Protein AF-A0AAN7VQB7-F1 (afdb_monomer)

Solvent-accessible surface area (backbone atoms only — not comparable to full-atom values): 5852 Å² total; per-residue (Å²): 110,71,68,60,53,53,51,51,52,50,54,52,52,56,52,52,53,53,52,54,49,50,53,48,48,56,50,42,43,70,76,70,39,67,82,85,70,76,68,91,73,92,73,93,81,58,90,60,51,62,59,55,51,49,52,55,47,26,74,78,16,33,92,80,34,59,52,47,54,46,36,71,77,39,45,85,85,78,52,33,68,61,49,50,50,54,49,53,53,50,52,55,55,56,65,72,78,109

Mean predicted aligned error: 14.35 Å

Radius of gyration: 31.28 Å; Cα contacts (8 Å, |Δi|>4): 24; chains: 1; bounding box: 85×40×55 Å

Secondary structure (DSSP, 8-state):
-HHHHHHHHHHHHHHHHHHHHHHHHHHHHHHS--GGG---------TTHHHHHHHHHHHHH-TTSHHHHHHHHH-SSS-HHHHHHHHHHHHHHHHHT-

Structure (mmCIF, N/CA/C/O backbone):
data_AF-A0AAN7VQB7-F1
#
_entry.id   AF-A0AAN7VQB7-F1
#
loop_
_atom_site.group_PDB
_atom_site.id
_atom_site.type_symbol
_atom_site.label_atom_id
_atom_site.label_alt_id
_atom_site.label_comp_id
_atom_site.label_asym_id
_atom_site.label_entity_id
_atom_site.label_seq_id
_atom_site.pdbx_PDB_ins_code
_atom_site.Cartn_x
_atom_site.Cartn_y
_atom_site.Cartn_z
_atom_site.occupancy
_atom_site.B_iso_or_equiv
_atom_site.auth_seq_id
_atom_site.auth_comp_id
_atom_site.auth_asym_id
_atom_site.auth_atom_id
_atom_site.pdbx_PDB_model_num
ATOM 1 N N . MET A 1 1 ? 61.330 -26.689 -13.442 1.00 69.44 1 MET A N 1
ATOM 2 C CA . MET A 1 1 ? 60.885 -25.525 -12.639 1.00 69.44 1 MET A CA 1
ATOM 3 C C . MET A 1 1 ? 59.810 -24.701 -13.342 1.00 69.44 1 MET A C 1
ATOM 5 O O . MET A 1 1 ? 58.764 -24.517 -12.743 1.00 69.44 1 MET A O 1
ATOM 9 N N . LEU A 1 2 ? 59.997 -24.300 -14.606 1.00 79.56 2 LEU A N 1
ATOM 10 C CA . LEU A 1 2 ? 59.019 -23.504 -15.372 1.00 79.56 2 LEU A CA 1
ATOM 11 C C . LEU A 1 2 ? 57.615 -24.140 -15.472 1.00 79.56 2 LEU A C 1
ATOM 13 O O . LEU A 1 2 ? 56.621 -23.476 -15.215 1.00 79.56 2 LEU A O 1
ATOM 17 N N . LEU A 1 3 ? 57.525 -25.446 -15.751 1.00 81.75 3 LEU A N 1
ATOM 18 C CA . LEU A 1 3 ? 56.238 -26.157 -15.854 1.00 81.75 3 LEU A CA 1
ATOM 19 C C . LEU A 1 3 ? 55.480 -26.185 -14.514 1.00 81.75 3 LEU A C 1
ATOM 21 O O . LEU A 1 3 ? 54.278 -25.948 -14.471 1.00 81.75 3 LEU A O 1
ATOM 25 N N . VAL A 1 4 ? 56.199 -26.387 -13.406 1.00 84.88 4 VAL A N 1
ATOM 26 C CA . VAL A 1 4 ? 55.626 -26.366 -12.048 1.00 84.88 4 VAL A CA 1
ATOM 27 C C . VAL A 1 4 ? 55.135 -24.964 -11.682 1.00 84.88 4 VAL A C 1
ATOM 29 O O . VAL A 1 4 ? 54.070 -24.826 -11.092 1.00 84.88 4 VAL A O 1
ATOM 32 N N . GLN A 1 5 ? 55.867 -23.919 -12.079 1.00 82.06 5 GLN A N 1
ATOM 33 C CA . GLN A 1 5 ? 55.452 -22.529 -11.873 1.00 82.06 5 GLN A CA 1
ATOM 34 C C . GLN A 1 5 ? 54.194 -22.183 -12.680 1.00 82.06 5 GLN A C 1
ATOM 36 O O . GLN A 1 5 ? 53.279 -21.570 -12.139 1.00 82.06 5 GLN A O 1
ATOM 41 N N . VAL A 1 6 ? 54.104 -22.626 -13.938 1.00 86.56 6 VAL A N 1
ATOM 42 C CA . VAL A 1 6 ? 52.908 -22.427 -14.775 1.00 86.56 6 VAL A CA 1
ATOM 43 C C . VAL A 1 6 ? 51.703 -23.175 -14.201 1.00 86.56 6 VAL A C 1
ATOM 45 O O . VAL A 1 6 ? 50.615 -22.609 -14.124 1.00 86.56 6 VAL A O 1
ATOM 48 N N . LEU A 1 7 ? 51.895 -24.412 -13.732 1.00 83.81 7 LEU A N 1
ATOM 49 C CA . LEU A 1 7 ? 50.834 -25.194 -13.097 1.00 83.81 7 LEU A CA 1
ATOM 50 C C . LEU A 1 7 ? 50.346 -24.530 -11.802 1.00 83.81 7 LEU A C 1
ATOM 52 O O . LEU A 1 7 ? 49.144 -24.438 -11.572 1.00 83.81 7 LEU A O 1
ATOM 56 N N . PHE A 1 8 ? 51.266 -24.008 -10.988 1.00 84.50 8 PHE A N 1
ATOM 57 C CA . PHE A 1 8 ? 50.926 -23.281 -9.768 1.00 84.50 8 PHE A CA 1
ATOM 58 C C . PHE A 1 8 ? 50.116 -22.013 -10.067 1.00 84.50 8 PHE A C 1
ATOM 60 O O . PHE A 1 8 ? 49.071 -21.793 -9.459 1.00 84.50 8 PHE A O 1
ATOM 67 N N . VAL A 1 9 ? 50.537 -21.217 -11.054 1.00 83.00 9 VAL A N 1
ATOM 68 C CA . VAL A 1 9 ? 49.799 -20.021 -11.488 1.00 83.00 9 VAL A CA 1
ATOM 69 C C . VAL A 1 9 ? 48.412 -20.390 -12.015 1.00 83.00 9 VAL A C 1
ATOM 71 O O . VAL A 1 9 ? 47.434 -19.738 -11.658 1.00 83.00 9 VAL A O 1
ATOM 74 N N . PHE A 1 10 ? 48.294 -21.464 -12.798 1.00 81.50 10 PHE A N 1
ATOM 75 C CA . PHE A 1 10 ? 47.003 -21.937 -13.292 1.00 81.50 10 PHE A CA 1
ATOM 76 C C . PHE A 1 10 ? 46.063 -22.332 -12.144 1.00 81.50 10 PHE A C 1
ATOM 78 O O . PHE A 1 10 ? 44.910 -21.905 -12.125 1.00 81.50 10 PHE A O 1
ATOM 85 N N . VAL A 1 11 ? 46.559 -23.067 -11.143 1.00 81.38 11 VAL A N 1
ATOM 86 C CA . VAL A 1 11 ? 45.780 -23.435 -9.949 1.00 81.38 11 VAL A CA 1
ATOM 87 C C . VAL A 1 11 ? 45.331 -22.190 -9.180 1.00 81.38 11 VAL A C 1
ATOM 89 O O . VAL A 1 11 ? 44.163 -22.100 -8.805 1.00 81.38 11 VAL A O 1
ATOM 92 N N . VAL A 1 12 ? 46.206 -21.201 -8.986 1.00 78.88 12 VAL A N 1
ATOM 93 C CA . VAL A 1 12 ? 45.854 -19.948 -8.294 1.00 78.88 12 VAL A CA 1
ATOM 94 C C . VAL A 1 12 ? 44.784 -19.164 -9.062 1.00 78.88 12 VAL A C 1
ATOM 96 O O . VAL A 1 12 ? 43.824 -18.693 -8.453 1.00 78.88 12 VAL A O 1
ATOM 99 N N . ILE A 1 13 ? 44.891 -19.073 -10.391 1.00 77.38 13 ILE A N 1
ATOM 100 C CA . ILE A 1 13 ? 43.899 -18.386 -11.232 1.00 77.38 13 ILE A CA 1
ATOM 101 C C . ILE A 1 13 ? 42.535 -19.090 -11.169 1.00 77.38 13 ILE A C 1
ATOM 103 O O . ILE A 1 13 ? 41.520 -18.419 -10.980 1.00 77.38 13 ILE A O 1
ATOM 107 N N . GLN A 1 14 ? 42.494 -20.425 -11.265 1.00 74.25 14 GLN A N 1
ATOM 108 C CA . GLN A 1 14 ? 41.236 -21.182 -11.178 1.00 74.25 14 GLN A CA 1
ATOM 109 C C . GLN A 1 14 ? 40.550 -21.006 -9.815 1.00 74.25 14 GLN A C 1
ATOM 111 O O . GLN A 1 14 ? 39.341 -20.781 -9.752 1.00 74.25 14 GLN A O 1
ATOM 116 N N . ASN A 1 15 ? 41.318 -21.035 -8.722 1.00 72.12 15 ASN A N 1
ATOM 117 C CA . ASN A 1 15 ? 40.767 -20.849 -7.379 1.00 72.12 15 ASN A CA 1
ATOM 118 C C . ASN A 1 15 ? 40.293 -19.406 -7.133 1.00 72.12 15 ASN A C 1
ATOM 120 O O . ASN A 1 15 ? 39.273 -19.211 -6.476 1.00 72.12 15 ASN A O 1
ATOM 124 N N . CYS A 1 16 ? 40.980 -18.404 -7.692 1.00 69.38 16 CYS A N 1
ATOM 125 C CA . CYS A 1 16 ? 40.566 -17.001 -7.603 1.00 69.38 16 CYS A CA 1
ATOM 126 C C . CYS A 1 16 ? 39.248 -16.743 -8.353 1.00 69.38 16 CYS A C 1
ATOM 128 O O . CYS A 1 16 ? 38.362 -16.053 -7.853 1.00 69.38 16 CYS A O 1
ATOM 130 N N . HIS A 1 17 ? 39.072 -17.351 -9.530 1.00 66.50 17 HIS A N 1
ATOM 131 C CA . HIS A 1 17 ? 37.831 -17.210 -10.289 1.00 66.50 17 HIS A CA 1
ATOM 132 C C . HIS A 1 17 ? 36.640 -17.858 -9.560 1.00 66.50 17 HIS A C 1
ATOM 134 O O . HIS A 1 17 ? 35.559 -17.274 -9.503 1.00 66.50 17 HIS A O 1
ATOM 140 N N . GLY A 1 18 ? 36.845 -19.023 -8.934 1.00 69.06 18 GLY A N 1
ATOM 141 C CA . GLY A 1 18 ? 35.810 -19.708 -8.155 1.00 69.06 18 GLY A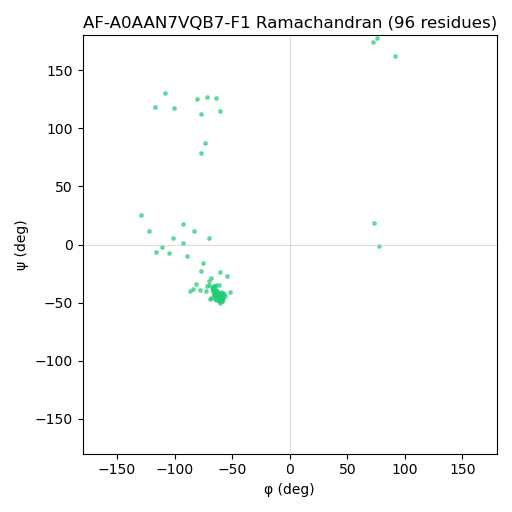 CA 1
ATOM 142 C C . GLY A 1 18 ? 35.343 -18.927 -6.921 1.00 69.06 18 GLY A C 1
ATOM 143 O O . GLY A 1 18 ? 34.143 -18.844 -6.669 1.00 69.06 18 GLY A O 1
ATOM 144 N N . THR A 1 19 ? 36.260 -18.310 -6.170 1.00 72.31 19 THR A N 1
ATOM 145 C CA . THR A 1 19 ? 35.911 -17.542 -4.960 1.00 72.31 19 THR A CA 1
ATOM 146 C C . THR A 1 19 ? 35.228 -16.217 -5.276 1.00 72.31 19 THR A C 1
ATOM 148 O O . THR A 1 19 ? 34.256 -15.865 -4.608 1.00 72.31 19 THR A O 1
ATOM 151 N N . VAL A 1 20 ? 35.673 -15.502 -6.314 1.00 74.69 20 VAL A N 1
ATOM 152 C CA . VAL A 1 20 ? 35.022 -14.258 -6.759 1.00 74.69 20 VAL A CA 1
ATOM 153 C C . VAL A 1 20 ? 33.597 -14.531 -7.242 1.00 74.69 20 VAL A C 1
ATOM 155 O O . VAL A 1 20 ? 32.682 -13.792 -6.879 1.00 74.69 20 VAL A O 1
ATOM 158 N N . ASN A 1 21 ? 33.388 -15.616 -7.993 1.00 75.44 21 ASN A N 1
ATOM 159 C CA . ASN A 1 21 ? 32.055 -16.001 -8.455 1.00 75.44 21 ASN A CA 1
ATOM 160 C C . ASN A 1 21 ? 31.151 -16.428 -7.293 1.00 75.44 21 ASN A C 1
ATOM 162 O O . ASN A 1 21 ? 30.005 -16.008 -7.246 1.00 75.44 21 ASN A O 1
ATOM 166 N N . LEU A 1 22 ? 31.672 -17.151 -6.299 1.00 78.62 22 LEU A N 1
ATOM 167 C CA . LEU A 1 22 ? 30.891 -17.544 -5.123 1.00 78.62 22 LEU A CA 1
ATOM 168 C C . LEU A 1 22 ? 30.456 -16.338 -4.276 1.00 78.62 22 LEU A C 1
ATOM 170 O O . LEU A 1 22 ? 29.310 -16.275 -3.841 1.00 78.62 22 LEU A O 1
ATOM 174 N N . ILE A 1 23 ? 31.338 -15.356 -4.067 1.00 78.06 23 ILE A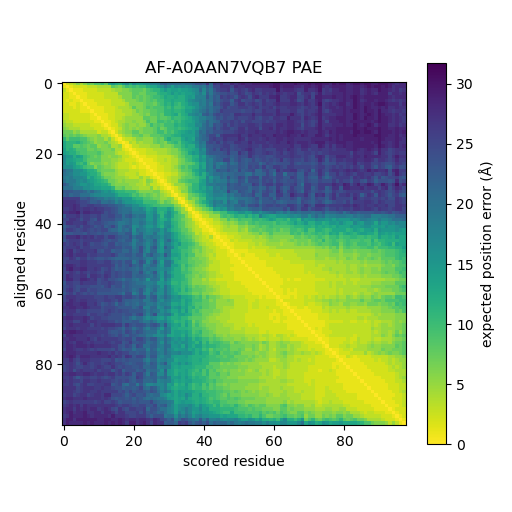 N 1
ATOM 175 C CA . ILE A 1 23 ? 30.990 -14.119 -3.349 1.00 78.06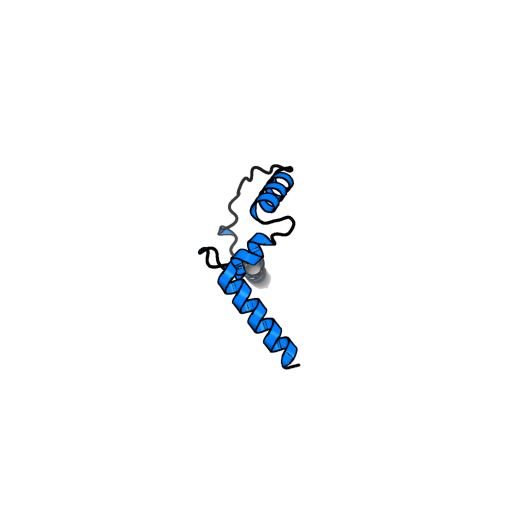 23 ILE A CA 1
ATOM 176 C C . ILE A 1 23 ? 29.957 -13.315 -4.141 1.00 78.06 23 ILE A C 1
ATOM 178 O O . ILE A 1 23 ? 28.974 -12.839 -3.569 1.00 78.06 23 ILE A O 1
ATOM 182 N N . ARG A 1 24 ? 30.158 -13.181 -5.457 1.00 75.75 24 ARG A N 1
ATOM 183 C CA . ARG A 1 24 ? 29.214 -12.505 -6.350 1.00 75.75 24 ARG A CA 1
ATOM 184 C C . ARG A 1 24 ? 27.842 -13.169 -6.304 1.00 75.75 24 ARG A C 1
ATOM 186 O O . ARG A 1 24 ? 26.853 -12.468 -6.127 1.00 75.75 24 ARG A O 1
ATOM 193 N N . ASP A 1 25 ? 27.794 -14.488 -6.417 1.00 75.19 25 ASP A N 1
ATOM 194 C CA . ASP A 1 25 ? 26.560 -15.265 -6.427 1.00 75.19 25 ASP A CA 1
ATOM 195 C C . ASP A 1 25 ? 25.836 -15.158 -5.082 1.00 75.19 25 ASP A C 1
ATOM 197 O O . ASP A 1 25 ? 24.637 -14.892 -5.050 1.00 75.19 25 ASP A O 1
ATOM 201 N N . LEU A 1 26 ? 26.550 -15.259 -3.956 1.00 78.56 26 LEU A N 1
ATOM 202 C CA . LEU A 1 26 ? 25.951 -15.082 -2.630 1.00 78.56 26 LEU A CA 1
ATOM 203 C C . LEU A 1 26 ? 25.367 -13.679 -2.440 1.00 78.56 26 LEU A C 1
ATOM 205 O O . LEU A 1 26 ? 24.254 -13.549 -1.933 1.00 78.56 26 LEU A O 1
ATOM 209 N N . LEU A 1 27 ? 26.079 -12.627 -2.848 1.00 78.62 27 LEU A N 1
ATOM 210 C CA . LEU A 1 27 ? 25.570 -11.259 -2.739 1.00 78.62 27 LEU A CA 1
ATOM 211 C C . LEU A 1 27 ? 24.388 -11.025 -3.686 1.00 78.62 27 LEU A C 1
ATOM 213 O O . LEU A 1 27 ? 23.361 -10.494 -3.267 1.00 78.62 27 LEU A O 1
ATOM 217 N N . GLN A 1 28 ? 24.504 -11.456 -4.942 1.00 70.94 28 GLN A N 1
ATOM 218 C CA . GLN A 1 28 ? 23.483 -11.249 -5.964 1.00 70.94 28 GLN A CA 1
ATOM 219 C C . GLN A 1 28 ? 22.195 -12.018 -5.636 1.00 70.94 28 GLN A C 1
ATOM 221 O O . GLN A 1 28 ? 21.115 -11.439 -5.717 1.00 70.94 28 GLN A O 1
ATOM 226 N N . TYR A 1 29 ? 22.288 -13.271 -5.179 1.00 67.69 29 TYR A N 1
ATOM 227 C CA . TYR A 1 29 ? 21.112 -14.062 -4.812 1.00 67.69 29 TYR A CA 1
ATOM 228 C C . TYR A 1 29 ? 20.409 -13.572 -3.543 1.00 67.69 29 TYR A C 1
ATOM 230 O O . TYR A 1 29 ? 19.188 -13.693 -3.464 1.00 67.69 29 TYR A O 1
ATOM 238 N N . ASN A 1 30 ? 21.132 -13.003 -2.573 1.00 71.50 30 ASN A N 1
ATOM 239 C CA . ASN A 1 30 ? 20.515 -12.496 -1.342 1.00 71.50 30 ASN A CA 1
ATOM 240 C C . ASN A 1 30 ? 19.954 -11.074 -1.490 1.00 71.50 30 ASN A C 1
ATOM 242 O O . ASN A 1 30 ? 18.898 -10.784 -0.939 1.00 71.50 30 ASN A O 1
ATOM 246 N N . VAL A 1 31 ? 20.640 -10.186 -2.217 1.00 70.94 31 VAL A N 1
ATOM 247 C CA . VAL A 1 31 ? 20.223 -8.778 -2.350 1.00 70.94 31 VAL A CA 1
ATOM 248 C C . VAL A 1 31 ? 19.229 -8.582 -3.496 1.00 70.94 31 VAL A C 1
ATOM 250 O O . VAL A 1 31 ? 18.272 -7.829 -3.346 1.00 70.94 31 VAL A O 1
ATOM 253 N N . ALA A 1 32 ? 19.437 -9.254 -4.632 1.00 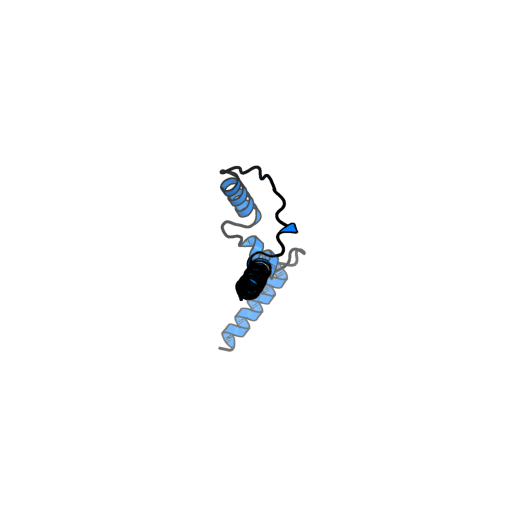66.75 32 ALA A N 1
ATOM 254 C CA . ALA A 1 32 ? 18.639 -9.063 -5.848 1.00 66.75 32 ALA A CA 1
ATOM 255 C C . ALA A 1 32 ? 17.737 -10.264 -6.197 1.00 66.75 32 ALA A C 1
ATOM 257 O O . ALA A 1 32 ? 16.980 -10.202 -7.166 1.00 66.75 32 ALA A O 1
ATOM 258 N N . GLY A 1 33 ? 17.791 -11.351 -5.419 1.00 63.81 33 GLY A N 1
ATOM 259 C CA . GLY A 1 33 ? 17.075 -12.587 -5.725 1.00 63.81 33 GLY A CA 1
ATOM 260 C C . GLY A 1 33 ? 17.682 -13.353 -6.908 1.00 63.81 33 GLY A C 1
ATOM 261 O O . GLY A 1 33 ? 18.620 -12.913 -7.573 1.00 63.81 33 GLY A O 1
ATOM 262 N N . HIS A 1 34 ? 17.164 -14.552 -7.177 1.00 62.56 34 HIS A N 1
ATOM 263 C CA . HIS A 1 34 ? 17.631 -15.368 -8.299 1.00 62.56 34 HIS A CA 1
ATOM 264 C C . HIS A 1 34 ? 17.334 -14.655 -9.643 1.00 62.56 34 HIS A C 1
ATOM 266 O O . HIS A 1 34 ? 16.174 -14.329 -9.910 1.00 62.56 34 HIS A O 1
ATOM 272 N N . PRO A 1 35 ? 18.329 -14.435 -10.530 1.00 60.12 35 PRO A N 1
ATOM 273 C CA . PRO A 1 35 ? 18.206 -13.626 -11.743 1.00 60.12 35 PRO A CA 1
ATOM 274 C C . PRO A 1 35 ? 17.323 -14.265 -12.827 1.00 60.12 35 PRO A C 1
ATOM 276 O O . PRO A 1 35 ? 17.177 -13.705 -13.904 1.00 60.12 35 PRO A O 1
ATOM 279 N N . VAL A 1 36 ? 16.680 -15.400 -12.543 1.00 59.47 36 VAL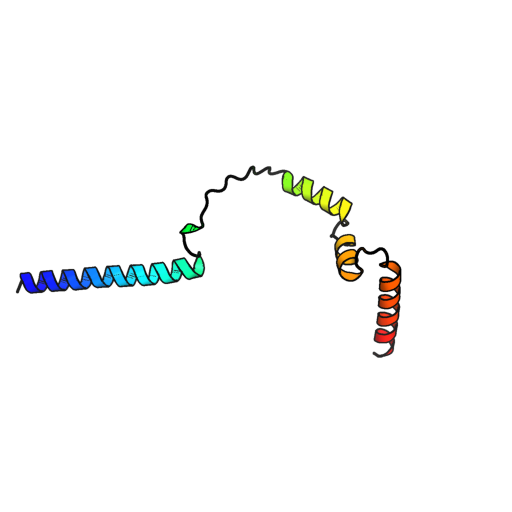 A N 1
ATOM 280 C CA . VAL A 1 36 ? 15.722 -16.075 -13.433 1.00 59.47 36 VAL A CA 1
ATOM 281 C C . VAL A 1 36 ? 14.357 -15.369 -13.476 1.00 59.47 36 VAL A C 1
ATOM 283 O O . VAL A 1 36 ? 13.577 -15.610 -14.392 1.00 59.47 36 VAL A O 1
ATOM 286 N N . VAL A 1 37 ? 14.041 -14.479 -12.526 1.00 60.97 37 VAL A N 1
ATOM 287 C CA . VAL A 1 37 ? 12.691 -13.877 -12.415 1.00 60.97 37 VAL A CA 1
ATOM 288 C C . VAL A 1 37 ? 12.599 -12.451 -12.978 1.00 60.97 37 VAL A C 1
ATOM 290 O O . VAL A 1 37 ? 11.543 -11.828 -12.901 1.00 60.97 37 VAL A O 1
ATOM 293 N N . HIS A 1 38 ? 13.657 -11.923 -13.600 1.00 62.91 38 HIS A N 1
ATOM 294 C CA . HIS A 1 38 ? 13.578 -10.632 -14.294 1.00 62.91 38 HIS A CA 1
ATOM 295 C C . HIS A 1 38 ? 12.860 -10.841 -15.631 1.00 62.91 38 HIS A C 1
ATOM 297 O O . HIS A 1 38 ? 13.486 -10.985 -16.677 1.00 62.91 38 HIS A O 1
ATOM 303 N N . LYS A 1 39 ? 11.529 -10.941 -15.593 1.00 73.12 39 LYS A N 1
ATOM 304 C CA . LYS A 1 39 ? 10.722 -10.865 -16.808 1.00 73.12 39 LYS A CA 1
ATOM 305 C C . LYS A 1 39 ? 10.751 -9.423 -17.286 1.00 73.12 39 LYS A C 1
ATOM 307 O O . LYS A 1 39 ? 10.442 -8.516 -16.515 1.00 73.12 39 LYS A O 1
ATOM 312 N N . GLU A 1 40 ? 11.106 -9.226 -18.547 1.00 79.25 40 GLU A N 1
ATOM 313 C CA . GLU A 1 40 ? 10.833 -7.966 -19.224 1.00 79.25 40 GLU A CA 1
ATOM 314 C C . GLU A 1 40 ? 9.312 -7.777 -19.225 1.00 79.25 40 GLU A C 1
ATOM 316 O O . GLU A 1 40 ? 8.566 -8.605 -19.751 1.00 79.25 40 GLU A O 1
ATOM 321 N N . VAL A 1 41 ? 8.847 -6.743 -18.525 1.00 81.38 41 VAL A N 1
ATOM 322 C CA . VAL A 1 41 ? 7.435 -6.366 -18.471 1.00 81.38 41 VAL A CA 1
ATOM 323 C C . VAL A 1 41 ? 7.325 -4.979 -19.071 1.00 81.38 41 VAL A C 1
ATOM 325 O O . VAL A 1 41 ? 7.898 -4.021 -18.553 1.00 81.38 41 VAL A O 1
ATOM 328 N N . GLU A 1 42 ? 6.580 -4.878 -20.164 1.00 86.25 42 GLU A N 1
ATOM 329 C CA . GLU A 1 42 ? 6.190 -3.594 -20.726 1.00 86.25 42 GLU A CA 1
ATOM 330 C C . GLU A 1 42 ? 4.987 -3.055 -19.947 1.00 86.25 42 GLU A C 1
ATOM 332 O O . GLU A 1 42 ? 3.959 -3.721 -19.812 1.00 86.25 42 GLU A O 1
ATOM 337 N N . TYR A 1 43 ? 5.121 -1.837 -19.426 1.00 83.06 43 TYR A N 1
ATOM 338 C CA . TYR A 1 43 ? 4.027 -1.111 -18.791 1.00 83.06 43 TYR A CA 1
ATOM 339 C C . TYR A 1 43 ? 3.596 0.039 -19.696 1.00 83.06 43 TYR A C 1
ATOM 341 O O . TYR A 1 43 ? 4.419 0.855 -20.110 1.00 83.06 43 TYR A O 1
ATOM 349 N N . ALA A 1 44 ? 2.294 0.149 -19.950 1.00 86.50 44 ALA A N 1
ATOM 350 C CA . ALA A 1 44 ? 1.716 1.345 -20.548 1.00 86.50 44 ALA A CA 1
ATOM 351 C C . ALA A 1 44 ? 1.682 2.460 -19.489 1.00 86.50 44 ALA A C 1
ATOM 353 O O . ALA A 1 44 ? 0.717 2.586 -18.737 1.00 86.50 44 ALA A O 1
ATOM 354 N N . PHE A 1 45 ? 2.773 3.219 -19.373 1.00 86.56 45 PHE A N 1
ATOM 355 C CA . PHE A 1 45 ? 2.866 4.339 -18.440 1.00 86.56 45 PHE A CA 1
ATOM 356 C C . PHE A 1 45 ? 2.103 5.553 -18.988 1.00 86.56 45 PHE A C 1
ATOM 358 O O . PHE A 1 45 ? 2.519 6.152 -19.979 1.00 86.56 45 PHE A O 1
ATOM 365 N N . ASP A 1 46 ? 1.000 5.920 -18.333 1.00 91.81 46 ASP A N 1
ATOM 366 C CA . ASP A 1 46 ? 0.318 7.204 -18.528 1.00 91.81 46 ASP A CA 1
ATOM 367 C C . ASP A 1 46 ? 0.718 8.149 -17.372 1.00 91.81 46 ASP A C 1
ATOM 369 O O . ASP A 1 46 ? 0.421 7.839 -16.212 1.00 91.81 46 ASP A O 1
ATOM 373 N N . PRO A 1 47 ? 1.390 9.288 -17.647 1.00 90.56 47 PRO A N 1
ATOM 374 C CA . PRO A 1 47 ? 1.795 10.241 -16.612 1.00 90.56 47 PRO A CA 1
ATOM 375 C C . PRO A 1 47 ? 0.610 10.838 -15.836 1.00 90.56 47 PRO A C 1
ATOM 377 O O . PRO A 1 47 ? 0.781 11.232 -14.681 1.00 90.56 47 PRO A O 1
ATOM 380 N N . ASP A 1 48 ? -0.590 10.863 -16.422 1.00 93.62 48 ASP A N 1
ATOM 381 C CA . ASP A 1 48 ? -1.789 11.421 -15.793 1.00 93.62 48 ASP A CA 1
ATOM 382 C C . ASP A 1 48 ? -2.572 10.388 -14.963 1.00 93.62 48 ASP A C 1
ATOM 384 O O . ASP A 1 48 ? -3.488 10.757 -14.217 1.00 93.62 48 ASP A O 1
ATOM 388 N N . ASP A 1 49 ? -2.233 9.095 -15.054 1.00 93.50 49 ASP A N 1
ATOM 389 C CA . ASP A 1 49 ? -2.977 8.016 -14.384 1.00 93.50 49 ASP A CA 1
ATOM 390 C C . ASP A 1 49 ? -2.967 8.192 -12.858 1.00 93.50 49 ASP A C 1
ATOM 392 O O . ASP A 1 49 ? -3.971 7.963 -12.182 1.00 93.50 49 ASP A O 1
ATOM 396 N N . GLY A 1 50 ? -1.865 8.706 -12.303 1.00 90.94 50 GLY A N 1
ATOM 397 C CA . GLY A 1 50 ? -1.761 9.009 -10.874 1.00 90.94 50 GLY A CA 1
ATOM 398 C C . GLY A 1 50 ? -2.778 10.054 -10.405 1.00 90.94 50 GLY A C 1
ATOM 399 O O . GLY A 1 50 ? -3.413 9.878 -9.363 1.00 90.94 50 GLY A O 1
ATOM 400 N N . VAL A 1 51 ? -2.985 11.119 -11.188 1.00 94.00 51 VAL A N 1
ATOM 401 C CA . VAL A 1 51 ? -3.939 12.190 -10.853 1.00 94.00 51 VAL A CA 1
ATOM 402 C C . VAL A 1 51 ? -5.370 11.671 -10.952 1.00 94.00 51 VAL A C 1
ATOM 404 O O . VAL A 1 51 ? -6.150 11.843 -10.013 1.00 94.00 51 VAL A O 1
ATOM 407 N N . LYS A 1 52 ? -5.696 10.970 -12.046 1.00 94.62 52 LYS A N 1
ATOM 408 C CA . LYS A 1 52 ? -7.025 10.379 -12.272 1.00 94.62 52 LYS A CA 1
ATOM 409 C C . LYS A 1 52 ? -7.387 9.390 -11.160 1.00 94.62 52 LYS A C 1
ATOM 411 O O . LYS A 1 52 ? -8.456 9.491 -10.561 1.00 94.62 52 LYS A O 1
ATOM 416 N N . ARG A 1 53 ? -6.479 8.469 -10.817 1.00 92.69 53 ARG A N 1
ATOM 417 C CA . ARG A 1 53 ? -6.699 7.484 -9.744 1.00 92.69 53 ARG A CA 1
ATOM 418 C C . ARG A 1 53 ? -6.821 8.124 -8.371 1.00 92.69 53 ARG A C 1
ATOM 420 O O . ARG A 1 53 ? -7.613 7.649 -7.563 1.00 92.69 53 ARG A O 1
ATOM 427 N N . SER A 1 54 ? -6.067 9.190 -8.106 1.00 93.38 54 SER A N 1
ATOM 428 C CA . SER A 1 54 ? -6.180 9.935 -6.850 1.00 93.38 54 SER A CA 1
ATOM 429 C C . SER A 1 54 ? -7.578 10.535 -6.689 1.00 93.38 54 SER A C 1
ATOM 431 O O . SER A 1 54 ? -8.201 10.353 -5.645 1.00 93.38 54 SER A O 1
ATOM 433 N N . GLN A 1 55 ? -8.117 11.162 -7.739 1.00 95.12 55 GLN A N 1
ATOM 434 C CA . GLN A 1 55 ? -9.480 11.707 -7.732 1.00 95.12 55 GLN A CA 1
ATOM 435 C C . GLN A 1 55 ? -10.524 10.608 -7.492 1.00 95.12 55 GLN A C 1
ATOM 437 O O . GLN A 1 55 ? -11.309 10.706 -6.549 1.00 95.12 55 GLN A O 1
ATOM 442 N N . MET A 1 56 ? -10.460 9.510 -8.254 1.00 95.75 56 MET A N 1
ATOM 443 C CA . MET A 1 56 ? -11.369 8.366 -8.080 1.00 95.75 56 MET A CA 1
ATOM 444 C C . MET A 1 56 ? -11.294 7.779 -6.665 1.00 95.75 56 MET A C 1
ATOM 446 O O . MET A 1 56 ? -12.311 7.446 -6.054 1.00 95.75 56 MET A O 1
ATOM 450 N N . TYR A 1 57 ? -10.086 7.660 -6.112 1.00 95.75 57 TYR A N 1
ATOM 451 C CA . TYR A 1 57 ? -9.901 7.164 -4.755 1.00 95.75 57 TYR A CA 1
ATOM 452 C C . TYR A 1 57 ? -10.556 8.091 -3.728 1.00 95.75 57 TYR A C 1
ATOM 454 O O . TYR A 1 57 ? -11.239 7.608 -2.823 1.00 95.75 57 TYR A O 1
ATOM 462 N N . GLN A 1 58 ? -10.381 9.406 -3.870 1.00 96.50 58 GLN A N 1
ATOM 463 C CA . GLN A 1 58 ? -10.955 10.389 -2.952 1.00 96.50 58 GLN A CA 1
ATOM 464 C C . GLN A 1 58 ? -12.485 10.431 -3.018 1.00 96.50 58 GLN A C 1
ATOM 466 O O . GLN A 1 58 ? -13.137 10.558 -1.982 1.00 96.50 58 GLN A O 1
ATOM 471 N N . GLU A 1 59 ? -13.078 10.249 -4.196 1.00 95.81 59 GLU A N 1
ATOM 472 C CA . GLU A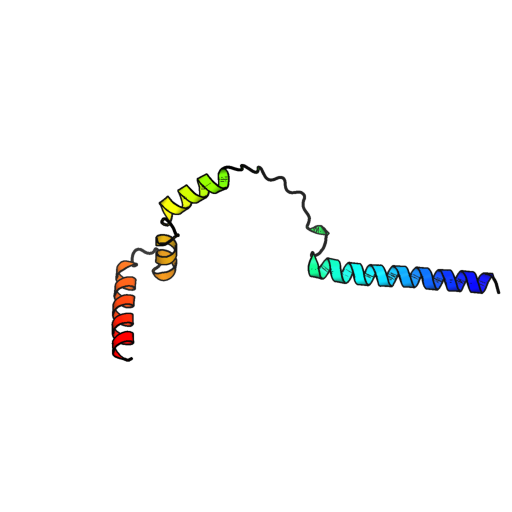 1 59 ? -14.535 10.155 -4.349 1.00 95.81 59 GLU A CA 1
ATOM 473 C C . GLU A 1 59 ? -15.109 8.956 -3.574 1.00 95.81 59 GLU A C 1
ATOM 475 O O . GLU A 1 59 ? -16.083 9.081 -2.821 1.00 95.81 59 GLU A O 1
ATOM 480 N N . ILE A 1 60 ? -14.458 7.794 -3.689 1.00 95.12 60 ILE A N 1
ATOM 481 C CA . ILE A 1 60 ? -14.923 6.539 -3.082 1.00 95.12 60 ILE A CA 1
ATOM 482 C C . ILE A 1 60 ? -14.618 6.482 -1.574 1.00 95.12 60 ILE A C 1
ATOM 484 O O . ILE A 1 60 ? -15.425 5.977 -0.776 1.00 95.12 60 ILE A O 1
ATOM 488 N N . ASN A 1 61 ? -13.449 6.982 -1.166 1.00 95.75 61 ASN A N 1
ATOM 489 C CA . ASN A 1 61 ? -12.880 6.761 0.166 1.00 95.75 61 ASN A CA 1
ATOM 490 C C . ASN A 1 61 ? -12.734 8.035 1.015 1.00 95.75 61 ASN A C 1
ATOM 492 O O . ASN A 1 61 ? -12.448 7.926 2.206 1.00 95.75 61 ASN A O 1
ATOM 496 N N . GLY A 1 62 ? -12.994 9.220 0.464 1.00 93.88 62 GLY A N 1
ATOM 497 C CA . GLY A 1 62 ? -12.761 10.517 1.111 1.00 93.88 62 GLY A CA 1
ATOM 498 C C . GLY A 1 62 ? -11.375 11.089 0.801 1.00 93.88 62 GLY A C 1
ATOM 499 O O . GLY A 1 62 ? -10.474 10.351 0.400 1.00 93.88 62 GLY A O 1
ATOM 500 N N . VAL A 1 63 ? -11.199 12.396 1.030 1.00 89.56 63 VAL A N 1
ATOM 501 C CA . VAL A 1 63 ? -10.011 13.191 0.639 1.00 89.56 63 VAL A CA 1
ATOM 502 C C . VAL A 1 63 ? -8.699 12.591 1.175 1.00 89.56 63 VAL A C 1
ATOM 504 O O . VAL A 1 63 ? -7.663 12.678 0.520 1.00 89.56 63 VAL A O 1
ATOM 507 N N . HIS A 1 64 ? -8.760 11.867 2.298 1.00 91.38 64 HIS A N 1
ATOM 508 C CA . HIS A 1 64 ? -7.631 11.127 2.877 1.00 91.38 64 HIS A CA 1
ATOM 509 C C . HIS A 1 64 ? -7.946 9.660 3.210 1.00 91.38 64 HIS A C 1
ATOM 511 O O . HIS A 1 64 ? -7.333 9.064 4.091 1.00 91.38 64 HIS A O 1
ATOM 517 N N . GLY A 1 65 ? -8.924 9.052 2.534 1.00 93.81 65 GLY A N 1
ATOM 518 C CA . GLY A 1 65 ? -9.314 7.667 2.815 1.00 93.81 65 GLY A CA 1
ATOM 519 C C . GLY A 1 65 ? -10.082 7.484 4.129 1.00 93.81 65 GLY A C 1
ATOM 520 O O . GLY A 1 65 ? -10.189 6.372 4.635 1.00 93.81 65 GLY A O 1
ATOM 521 N N . GLU A 1 66 ? -10.645 8.555 4.680 1.00 93.00 66 GLU A N 1
ATOM 522 C CA . GLU A 1 66 ? -11.386 8.582 5.947 1.00 93.00 66 GLU A CA 1
ATOM 523 C C . GLU A 1 66 ? -12.499 7.522 5.998 1.00 93.00 66 GLU A C 1
ATOM 525 O O . GLU A 1 66 ? -12.698 6.838 7.004 1.00 93.00 66 GLU A O 1
ATOM 530 N N . LYS A 1 67 ? -13.219 7.353 4.881 1.00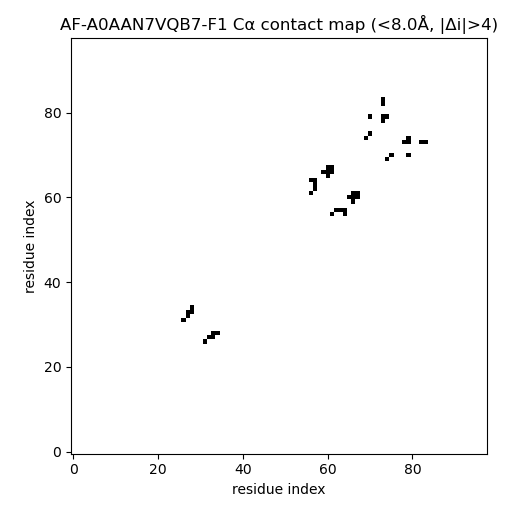 92.69 67 LYS A N 1
ATOM 531 C CA . LYS A 1 67 ? -14.271 6.341 4.742 1.00 92.69 67 LYS A CA 1
ATOM 532 C C . LYS A 1 67 ? -13.673 4.939 4.642 1.00 92.69 67 LYS A C 1
ATOM 534 O O . LYS A 1 67 ? -14.263 4.008 5.178 1.00 92.69 67 LYS A O 1
ATOM 539 N N . ALA A 1 68 ? 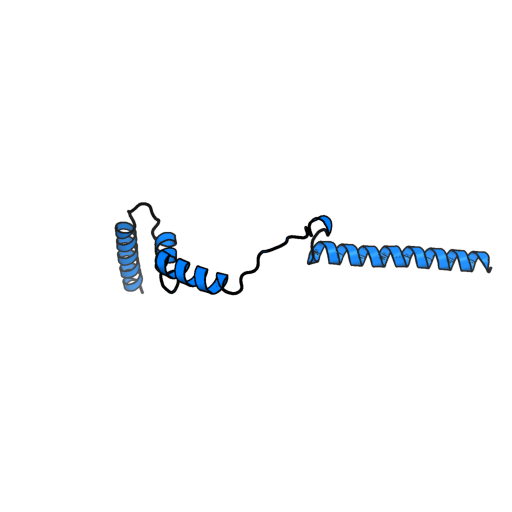-12.514 4.770 4.001 1.00 94.25 68 ALA A N 1
ATOM 540 C CA . ALA A 1 68 ? -11.824 3.478 3.950 1.00 94.25 68 ALA A CA 1
ATOM 541 C C . ALA A 1 68 ? -11.352 3.041 5.342 1.00 94.25 68 ALA A C 1
ATOM 543 O O . ALA A 1 68 ? -11.636 1.920 5.753 1.00 94.25 68 ALA A O 1
ATOM 544 N N . ILE A 1 69 ? -10.726 3.942 6.104 1.00 92.69 69 ILE A N 1
ATOM 545 C CA . ILE A 1 69 ? -10.310 3.685 7.491 1.00 92.69 69 ILE A CA 1
ATOM 546 C C . ILE A 1 69 ? -11.523 3.327 8.353 1.00 92.69 69 ILE A C 1
ATOM 548 O O . ILE A 1 69 ? -11.495 2.349 9.099 1.00 92.69 69 ILE A O 1
ATOM 552 N N . ARG A 1 70 ? -12.626 4.070 8.203 1.00 90.25 70 ARG A N 1
ATOM 553 C CA . ARG A 1 70 ? -13.877 3.775 8.904 1.00 90.25 70 ARG A CA 1
ATOM 554 C C . ARG A 1 70 ? -14.396 2.371 8.594 1.00 90.25 70 ARG A C 1
ATOM 556 O O . ARG A 1 70 ? -14.719 1.649 9.525 1.00 90.25 70 ARG A O 1
ATOM 563 N N . ARG A 1 71 ? -14.437 1.966 7.322 1.00 92.25 71 ARG A N 1
ATOM 564 C CA . ARG A 1 71 ? -14.859 0.615 6.904 1.00 92.25 71 ARG A CA 1
ATOM 565 C C . ARG A 1 71 ? -13.919 -0.478 7.416 1.00 92.25 71 ARG A C 1
ATOM 567 O O . ARG A 1 71 ? -14.382 -1.558 7.757 1.00 92.25 71 ARG A O 1
ATOM 574 N N . LEU A 1 72 ? -12.615 -0.206 7.506 1.00 92.69 72 LEU A N 1
ATOM 575 C CA . LEU A 1 72 ? -11.648 -1.141 8.093 1.00 92.69 72 LEU A CA 1
ATOM 576 C C . LEU A 1 72 ? -11.912 -1.366 9.588 1.00 92.69 72 LEU A C 1
ATOM 578 O O . LEU A 1 72 ? -11.880 -2.503 10.046 1.00 92.69 72 LEU A O 1
ATOM 582 N N . GLY A 1 73 ? -12.200 -0.301 10.341 1.00 90.38 73 GLY A N 1
ATOM 583 C CA . GLY A 1 73 ? -12.456 -0.393 11.782 1.00 90.38 73 GLY A CA 1
ATOM 584 C C . GLY A 1 73 ? -13.881 -0.820 12.154 1.00 90.38 73 GLY A C 1
ATOM 585 O O . GLY A 1 73 ? -14.081 -1.489 13.165 1.00 90.38 73 GLY A O 1
ATOM 586 N N . LEU A 1 74 ? -14.879 -0.427 11.360 1.00 93.50 74 LEU A N 1
ATOM 587 C CA . LEU A 1 74 ? -16.300 -0.663 11.631 1.00 93.50 74 LEU A CA 1
ATOM 588 C C . LEU A 1 74 ? -16.915 -1.771 10.777 1.00 93.50 74 LEU A C 1
ATOM 590 O O . LEU A 1 74 ? -18.055 -2.129 11.040 1.00 93.50 74 LEU A O 1
ATOM 594 N N . GLY A 1 75 ? -16.214 -2.327 9.790 1.00 91.12 75 GLY A N 1
ATOM 595 C CA . GLY A 1 75 ? -16.770 -3.291 8.836 1.00 91.12 75 GLY A CA 1
ATOM 596 C C . GLY A 1 75 ? -17.670 -2.654 7.766 1.00 91.12 75 GLY A C 1
ATOM 597 O O . GLY A 1 75 ? -17.900 -1.452 7.771 1.00 91.12 75 GLY A O 1
ATOM 598 N N . ILE A 1 76 ? -18.163 -3.481 6.835 1.00 90.75 76 ILE A N 1
ATOM 599 C CA . ILE A 1 76 ? -19.023 -3.081 5.694 1.00 90.75 76 ILE A CA 1
ATOM 600 C C . ILE A 1 76 ? -20.378 -3.811 5.670 1.00 90.75 76 ILE A C 1
ATOM 602 O O . ILE A 1 76 ? -21.104 -3.778 4.683 1.00 90.75 76 ILE A O 1
ATOM 606 N N . ASP A 1 77 ? -20.723 -4.505 6.751 1.00 93.12 77 ASP A N 1
ATOM 607 C CA . ASP A 1 77 ? -21.927 -5.340 6.892 1.00 93.12 77 ASP A CA 1
ATOM 608 C C . ASP A 1 77 ? -23.190 -4.543 7.277 1.00 93.12 77 ASP A C 1
ATOM 610 O O . ASP A 1 77 ? -24.200 -5.124 7.671 1.00 93.12 77 ASP A O 1
ATOM 614 N N . GLY A 1 78 ? -23.134 -3.209 7.208 1.00 90.31 78 GLY A N 1
ATOM 615 C CA . GLY A 1 78 ? -24.237 -2.316 7.570 1.00 90.31 78 GLY A CA 1
ATOM 616 C C . GLY A 1 78 ? -24.430 -2.107 9.076 1.00 90.31 78 GLY A C 1
ATOM 617 O O . GLY A 1 78 ? -25.282 -1.314 9.469 1.00 90.31 78 GLY A O 1
ATOM 618 N N . LYS A 1 79 ? -23.620 -2.746 9.933 1.00 92.69 79 LYS A N 1
ATOM 619 C CA . LYS A 1 79 ? -23.659 -2.576 11.401 1.00 92.69 79 LYS A CA 1
ATOM 620 C C . LYS A 1 79 ? -22.691 -1.506 11.916 1.00 92.69 79 LYS A C 1
ATOM 622 O O . LYS A 1 79 ? -22.369 -1.454 13.103 1.00 92.69 79 LYS A O 1
ATOM 627 N N . GLU A 1 80 ? -22.222 -0.636 11.025 1.00 92.25 80 GLU A N 1
ATOM 628 C CA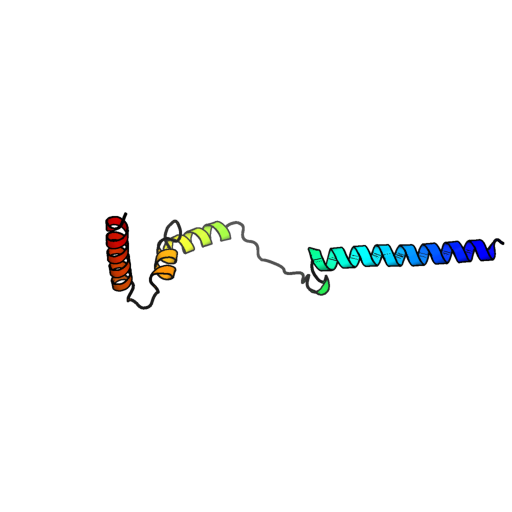 . GLU A 1 80 ? -21.215 0.386 11.320 1.00 92.25 80 GLU A CA 1
ATOM 629 C C . GLU A 1 80 ? -21.642 1.312 12.467 1.00 92.25 80 GLU A C 1
ATOM 631 O O . GLU A 1 80 ? -20.846 1.615 13.354 1.00 92.25 80 GLU A O 1
ATOM 636 N N . MET A 1 81 ? -22.912 1.729 12.478 1.00 91.00 81 MET A N 1
ATOM 637 C CA . MET A 1 81 ? -23.435 2.668 13.475 1.00 91.00 81 MET A CA 1
ATOM 638 C C . MET A 1 81 ? -23.468 2.072 14.883 1.00 91.00 81 MET A C 1
ATOM 640 O O . MET A 1 81 ? -23.126 2.765 15.839 1.00 91.00 81 MET A O 1
ATOM 644 N N . GLU A 1 82 ? -23.819 0.792 15.008 1.00 93.31 82 GLU A N 1
ATOM 645 C CA . GLU A 1 82 ? -23.828 0.077 16.287 1.00 93.31 82 GLU A CA 1
ATOM 646 C C . GLU A 1 82 ? -22.404 -0.026 16.853 1.00 93.31 82 GLU A C 1
ATOM 648 O O . GLU A 1 82 ? -22.154 0.340 18.002 1.00 93.31 82 GLU A O 1
ATOM 653 N N . ARG A 1 83 ? -21.435 -0.430 16.020 1.00 93.69 83 ARG A N 1
ATOM 654 C CA . ARG A 1 83 ? -20.022 -0.516 16.423 1.00 93.69 83 ARG A CA 1
ATOM 655 C C . ARG A 1 83 ? -19.443 0.850 16.773 1.00 93.69 83 ARG A C 1
ATOM 657 O O . ARG A 1 83 ? -18.701 0.965 17.743 1.00 93.69 83 ARG A O 1
ATOM 664 N N . LEU A 1 84 ? -19.800 1.896 16.027 1.00 93.19 84 LEU A N 1
ATOM 665 C CA . LEU A 1 84 ? -19.367 3.259 16.327 1.00 93.19 84 LEU A CA 1
ATOM 666 C C . LEU A 1 84 ? -19.912 3.735 17.680 1.00 93.19 84 LEU A C 1
ATOM 668 O O . LEU A 1 84 ? -19.191 4.382 18.436 1.00 93.19 84 LEU A O 1
ATOM 672 N N . GLN A 1 85 ? -21.167 3.413 18.004 1.00 94.81 85 GLN A N 1
ATOM 673 C CA . GLN A 1 85 ? -21.744 3.713 19.316 1.00 94.81 85 GLN A CA 1
ATOM 674 C C . GLN A 1 85 ? -21.012 2.967 20.434 1.00 94.81 85 GLN A C 1
ATOM 676 O O . GLN A 1 85 ? -20.640 3.585 21.427 1.00 94.81 85 GLN A O 1
ATOM 681 N N . GLN A 1 86 ? -20.736 1.674 20.250 1.00 94.25 86 GLN A N 1
ATOM 682 C CA . GLN A 1 86 ? -19.970 0.875 21.212 1.00 94.25 86 GLN A CA 1
ATOM 683 C C . GLN A 1 86 ? -18.560 1.443 21.441 1.00 94.25 86 GLN A C 1
ATOM 685 O O . GLN A 1 86 ? -18.110 1.513 22.582 1.00 94.25 86 GLN A O 1
ATOM 690 N N . GLN A 1 87 ? -17.884 1.897 20.378 1.00 92.31 87 GLN A N 1
ATOM 691 C CA . GLN A 1 87 ? -16.574 2.547 20.484 1.00 92.31 87 GLN A CA 1
ATOM 692 C C . GLN A 1 87 ? -16.648 3.833 21.310 1.00 92.31 87 GLN A C 1
ATOM 694 O O . GLN A 1 87 ? -15.893 3.970 22.263 1.00 92.31 87 GLN A O 1
ATOM 699 N N . LYS A 1 88 ? -17.612 4.720 21.028 1.00 94.75 88 LYS A N 1
ATOM 700 C CA . LYS A 1 88 ? -17.798 5.958 21.805 1.00 94.75 88 LYS A CA 1
ATOM 701 C C . LYS A 1 88 ? -18.061 5.692 23.284 1.00 94.75 88 LYS A C 1
ATOM 703 O O . LYS A 1 88 ? -17.511 6.379 24.132 1.00 94.75 88 LYS A O 1
ATOM 708 N N . ILE A 1 89 ? -18.903 4.704 23.589 1.00 96.00 89 ILE A N 1
ATOM 709 C CA . ILE A 1 89 ? -19.213 4.318 24.970 1.00 96.00 89 ILE A CA 1
ATOM 710 C C . ILE A 1 89 ? -17.943 3.845 25.682 1.00 96.00 89 ILE A C 1
ATOM 712 O O . ILE A 1 89 ? -17.656 4.298 26.785 1.00 96.00 89 ILE A O 1
ATOM 716 N N . ARG A 1 90 ? -17.160 2.969 25.042 1.00 93.88 90 ARG A N 1
ATOM 717 C CA . ARG A 1 90 ? -15.880 2.496 25.581 1.00 93.88 90 ARG A CA 1
ATOM 718 C C . ARG A 1 90 ? -14.913 3.651 25.834 1.00 93.88 90 ARG A C 1
ATOM 720 O O . ARG A 1 90 ? -14.297 3.683 26.891 1.00 93.88 90 ARG A O 1
ATOM 727 N N . ASP A 1 91 ? -14.780 4.567 24.882 1.00 94.44 91 ASP A N 1
ATOM 728 C CA . ASP A 1 91 ? -13.824 5.669 24.980 1.00 94.44 91 ASP A CA 1
ATOM 729 C C . ASP A 1 91 ? -14.206 6.620 26.137 1.00 94.44 91 ASP A C 1
ATOM 731 O O . ASP A 1 91 ? -13.337 6.984 26.921 1.00 94.44 91 ASP A O 1
ATOM 735 N N . ILE A 1 92 ? -15.505 6.888 26.352 1.00 96.25 92 ILE A N 1
ATOM 736 C CA . ILE A 1 92 ? -16.003 7.628 27.533 1.00 96.25 92 ILE A CA 1
ATOM 737 C C . ILE A 1 92 ? -15.613 6.930 28.844 1.00 96.25 92 ILE A C 1
ATOM 739 O O . ILE A 1 92 ? -15.180 7.591 29.783 1.00 96.25 92 ILE A O 1
ATOM 743 N N . TYR A 1 93 ? -15.769 5.604 28.931 1.00 93.38 93 TYR A N 1
ATOM 744 C CA . TYR A 1 93 ? -15.394 4.865 30.141 1.00 93.38 93 TYR A CA 1
ATOM 745 C C . TYR A 1 93 ? -13.884 4.891 30.400 1.00 93.38 93 TYR A C 1
ATOM 747 O O . TYR A 1 93 ? -13.478 4.991 31.551 1.00 93.38 93 TYR A O 1
ATOM 755 N N . LEU A 1 94 ? -13.057 4.829 29.352 1.00 92.88 94 LEU A N 1
ATOM 756 C CA . LEU A 1 94 ? -11.602 4.923 29.493 1.00 92.88 94 LEU A CA 1
ATOM 757 C C . LEU A 1 94 ? -11.158 6.314 29.955 1.00 92.88 94 LEU A C 1
ATOM 759 O O . LEU A 1 94 ? -10.239 6.409 30.756 1.00 92.88 94 LEU A O 1
ATOM 763 N N . GLU A 1 95 ? -11.814 7.378 29.487 1.00 90.50 95 GLU A N 1
ATOM 764 C CA . GLU A 1 95 ? -11.534 8.753 29.925 1.00 90.50 95 GLU A CA 1
ATOM 765 C C . GLU A 1 95 ? -11.935 9.012 31.385 1.00 90.50 95 GLU A C 1
ATOM 767 O O . GLU A 1 95 ? -11.335 9.858 32.037 1.00 90.50 95 GLU A O 1
ATOM 772 N N . GLN A 1 96 ? -12.942 8.304 31.907 1.00 82.38 96 GLN A N 1
ATOM 773 C CA . GLN A 1 96 ? -13.386 8.429 33.303 1.00 82.38 96 GLN A CA 1
ATOM 774 C C . GLN A 1 96 ? -12.477 7.709 34.310 1.00 82.38 96 GLN A C 1
ATOM 776 O O . GLN A 1 96 ? -12.515 8.041 35.493 1.00 82.38 96 GLN A O 1
ATOM 781 N N . ASP A 1 97 ? -11.715 6.714 33.856 1.00 76.94 97 ASP A N 1
ATOM 782 C CA . ASP A 1 97 ? -10.847 5.870 34.691 1.00 76.94 97 ASP A CA 1
ATOM 783 C C . ASP A 1 97 ? -9.396 6.409 34.772 1.00 76.94 97 ASP A C 1
ATOM 785 O O . ASP A 1 97 ? -8.537 5.791 35.404 1.00 76.94 97 ASP A O 1
ATOM 789 N N . GLN A 1 98 ? -9.115 7.555 34.128 1.00 63.56 98 GLN A N 1
ATOM 790 C CA . GLN A 1 98 ? -7.837 8.288 34.167 1.00 63.56 98 GLN A CA 1
ATOM 791 C C . GLN A 1 98 ? -7.912 9.542 35.043 1.00 63.56 98 GLN A C 1
ATOM 793 O O . GLN A 1 98 ? -6.880 9.845 35.686 1.00 63.56 98 GLN A O 1
#

pLDDT: mean 84.39, std 10.58, range [59.47, 96.5]

Sequence (98 aa):
MLLVQVLFVFVVIQNCHGTVNLIRDLLQYNVAGHPVVHKEVEYAFDPDDGVKRSQMYQEINGVHGEKAIRRLGLGIDGKEMERLQQQKIRDIYLEQDQ

Foldseek 3Di:
DVVVVVVVVVVVVVVVVVVVVVVVCVCCCVPVNDPPPPDDDDDPDDVCVVVVVLVVCCVVQNNVSVNVVLCVQQNDPPCSVVVVVVVVVVVVVVVVVD

Organism: NCBI:txid417401